Protein AF-A0A2C9CWK5-F1 (afdb_monomer)

Organism: NCBI:txid1690039

Sequence (78 aa):
MSARLLVVQGRVQTDGRVIHIVADHLEDRSDRLASLSQDEMPGITTRGDHPTNPEPGQVGVRAHPRNVRVIPKSRDFH

Foldseek 3Di:
DQDWDKDFDADWDDDDPDIDGPGPDIDTPSVVVVVVDPDDDPPDDDDDPDRPDDDPPPPPDPDDPVPDDPDDDDDDDD

Radius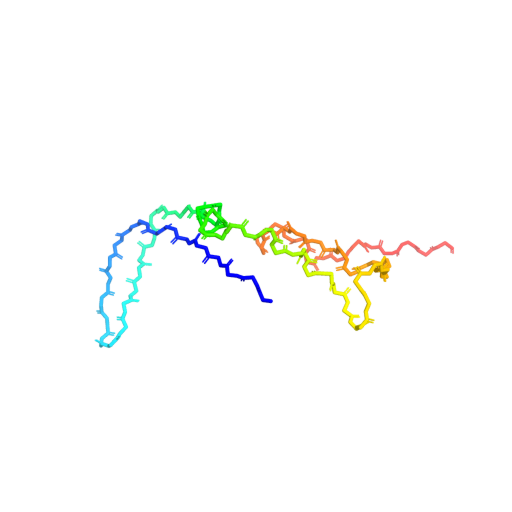 of gyration: 19.16 Å; Cα contacts (8 Å, |Δi|>4): 60; chains: 1; bounding box: 42×52×43 Å

Mean predicted aligned error: 15.89 Å

pLDDT: mean 73.45, std 19.21, range [41.75, 98.12]

Solvent-accessible surface area (backbone atoms only — not comparable to full-atom values): 5668 Å² total; per-residue (Å²): 139,84,88,81,38,75,50,77,42,64,48,82,44,80,56,98,93,48,75,46,70,54,68,79,43,79,45,84,40,39,68,62,58,54,68,74,49,92,65,83,73,76,78,85,60,78,79,79,98,62,84,84,77,73,67,97,70,79,83,69,69,100,48,59,84,91,69,56,81,86,69,76,80,84,81,85,87,129

Structure (mmCIF, N/CA/C/O backbone):
data_AF-A0A2C9CWK5-F1
#
_entry.id   AF-A0A2C9CWK5-F1
#
loop_
_atom_site.group_PDB
_atom_site.id
_atom_site.type_symbol
_atom_site.label_atom_id
_atom_site.label_alt_id
_atom_site.label_comp_id
_atom_site.label_asym_id
_atom_site.label_entity_id
_atom_site.label_seq_id
_atom_site.pdbx_PDB_ins_code
_atom_site.Cartn_x
_atom_site.Cartn_y
_atom_site.Cartn_z
_atom_site.occupancy
_atom_site.B_iso_or_equiv
_atom_site.auth_seq_id
_atom_site.auth_comp_id
_atom_site.auth_asym_id
_atom_site.auth_atom_id
_atom_site.pdbx_PDB_model_num
ATOM 1 N N . MET A 1 1 ? 17.337 -5.639 -3.256 1.00 50.09 1 MET A N 1
ATOM 2 C CA . MET A 1 1 ? 16.014 -5.502 -2.610 1.00 50.09 1 MET A CA 1
ATOM 3 C C . MET A 1 1 ? 15.159 -4.605 -3.488 1.00 50.09 1 MET A C 1
ATOM 5 O O . MET A 1 1 ? 15.674 -3.585 -3.915 1.00 50.09 1 MET A O 1
ATOM 9 N N . SER A 1 2 ? 13.914 -4.974 -3.795 1.00 70.94 2 SER A N 1
ATOM 10 C CA . SER A 1 2 ? 12.976 -4.109 -4.531 1.00 70.94 2 SER A CA 1
ATOM 11 C C . SER A 1 2 ? 11.866 -3.649 -3.590 1.00 70.94 2 SER A C 1
ATOM 13 O O . SER A 1 2 ? 11.199 -4.497 -2.994 1.00 70.94 2 SER A O 1
ATOM 15 N N . ALA A 1 3 ? 11.660 -2.342 -3.466 1.00 82.38 3 ALA A N 1
ATOM 16 C CA . ALA A 1 3 ? 10.494 -1.792 -2.783 1.00 82.38 3 ALA A CA 1
ATOM 17 C C . ALA A 1 3 ? 9.250 -1.868 -3.694 1.00 82.38 3 ALA A C 1
ATOM 19 O O . ALA A 1 3 ? 9.371 -1.953 -4.917 1.00 82.38 3 ALA A O 1
ATOM 20 N N . ARG A 1 4 ? 8.055 -1.874 -3.097 1.00 87.62 4 ARG A N 1
ATOM 21 C CA . ARG A 1 4 ? 6.756 -1.859 -3.791 1.00 87.62 4 ARG A CA 1
ATOM 22 C C . ARG A 1 4 ? 5.886 -0.767 -3.186 1.00 87.62 4 ARG A C 1
ATOM 24 O O . ARG A 1 4 ? 5.974 -0.528 -1.983 1.00 87.62 4 ARG A O 1
ATOM 31 N N . LEU A 1 5 ? 5.039 -0.148 -4.004 1.00 92.06 5 LEU A N 1
ATOM 32 C CA . LEU A 1 5 ? 4.050 0.826 -3.550 1.00 92.06 5 LEU A CA 1
ATOM 33 C C . LEU A 1 5 ? 2.650 0.319 -3.887 1.00 92.06 5 LEU A C 1
ATOM 35 O O . LEU A 1 5 ? 2.358 0.020 -5.041 1.00 92.06 5 LEU A O 1
ATOM 39 N N . LEU A 1 6 ? 1.795 0.235 -2.871 1.00 95.50 6 LEU A N 1
ATOM 40 C CA . LEU A 1 6 ? 0.418 -0.221 -3.004 1.00 95.50 6 LEU A CA 1
ATOM 41 C C . LEU A 1 6 ? -0.526 0.860 -2.488 1.00 95.50 6 LEU A C 1
ATOM 43 O O . LEU A 1 6 ? -0.366 1.342 -1.366 1.00 95.50 6 LEU A O 1
ATOM 47 N N . VAL A 1 7 ? -1.523 1.206 -3.294 1.00 97.19 7 VAL A N 1
ATOM 48 C CA . VAL A 1 7 ? -2.662 2.009 -2.852 1.00 97.19 7 VAL A CA 1
ATOM 49 C C . VAL A 1 7 ? -3.755 1.055 -2.395 1.00 97.19 7 VAL A C 1
ATOM 51 O O . VAL A 1 7 ? -4.130 0.129 -3.116 1.00 97.19 7 VAL A O 1
ATOM 54 N N . VAL A 1 8 ? -4.260 1.285 -1.185 1.00 97.31 8 VAL A N 1
ATOM 55 C CA . VAL A 1 8 ? -5.334 0.492 -0.585 1.00 97.31 8 VAL A CA 1
ATOM 56 C C . VAL A 1 8 ? -6.507 1.414 -0.296 1.00 97.31 8 VAL A C 1
ATOM 58 O O . VAL A 1 8 ? -6.365 2.388 0.442 1.00 97.31 8 VAL A O 1
ATOM 61 N N . GLN A 1 9 ? -7.666 1.093 -0.864 1.00 98.12 9 GLN A N 1
ATOM 62 C CA . GLN A 1 9 ? -8.931 1.749 -0.552 1.00 98.12 9 GLN A CA 1
ATOM 63 C C . GLN A 1 9 ? -9.840 0.751 0.153 1.00 98.12 9 GLN A C 1
ATOM 65 O O . GLN A 1 9 ? -9.963 -0.402 -0.265 1.00 98.12 9 GLN A O 1
ATOM 70 N N . GLY A 1 10 ? -10.470 1.191 1.233 1.00 97.44 10 GLY A N 1
ATOM 71 C CA . GLY A 1 10 ? -11.350 0.341 2.010 1.00 97.44 10 GLY A CA 1
ATOM 72 C C . GLY A 1 10 ? -11.655 0.932 3.372 1.00 97.44 10 GLY A C 1
ATOM 73 O O . GLY A 1 10 ? -11.548 2.142 3.587 1.00 97.44 10 GLY A O 1
ATOM 74 N N . ARG A 1 11 ? -12.026 0.064 4.307 1.00 97.88 11 ARG A N 1
ATOM 75 C CA . ARG A 1 11 ? -12.431 0.463 5.657 1.00 97.88 11 ARG A CA 1
ATOM 76 C C . ARG A 1 11 ? -11.305 0.207 6.643 1.00 97.88 11 ARG A C 1
ATOM 78 O O . ARG A 1 11 ? -10.781 -0.903 6.713 1.00 97.88 11 ARG A O 1
ATOM 85 N N . VAL A 1 12 ? -10.968 1.229 7.425 1.00 97.25 12 VAL A N 1
ATOM 86 C CA . VAL A 1 12 ? -9.998 1.115 8.516 1.00 97.25 12 VAL A CA 1
ATOM 87 C C . VAL A 1 12 ? -10.692 0.531 9.740 1.00 97.25 12 VAL A C 1
ATOM 89 O O . VAL A 1 12 ? -11.760 0.989 10.145 1.00 97.25 12 VAL A O 1
ATOM 92 N N . GLN A 1 13 ? -10.064 -0.471 10.333 1.00 97.62 13 GLN A N 1
ATOM 93 C CA . GLN A 1 13 ? -10.402 -1.021 11.633 1.00 97.62 13 GLN A CA 1
ATOM 94 C C . GLN A 1 13 ? -9.188 -0.871 12.541 1.00 97.62 13 GLN A C 1
ATOM 96 O O . GLN A 1 13 ? -8.056 -1.095 12.117 1.00 97.62 13 GLN A O 1
ATOM 101 N N . THR A 1 14 ? -9.418 -0.508 13.795 1.00 96.12 14 THR A N 1
ATOM 102 C CA . THR A 1 14 ? -8.344 -0.314 14.770 1.00 96.12 14 THR A CA 1
ATOM 103 C C . THR A 1 14 ? -8.477 -1.357 15.860 1.00 96.12 14 THR A C 1
ATOM 105 O O . THR A 1 14 ? -9.559 -1.522 16.418 1.00 96.12 14 THR A O 1
ATOM 108 N N . ASP A 1 15 ? -7.374 -2.030 16.173 1.00 93.81 15 ASP A N 1
ATOM 109 C CA . ASP A 1 15 ? -7.285 -2.935 17.313 1.00 93.81 15 ASP A CA 1
ATOM 110 C C . ASP A 1 15 ? -5.962 -2.704 18.050 1.00 93.81 15 ASP A C 1
ATOM 112 O O . ASP A 1 15 ? -4.869 -2.885 17.505 1.00 93.81 15 ASP A O 1
ATOM 116 N N . GLY A 1 16 ? -6.057 -2.228 19.290 1.00 94.12 16 GLY A N 1
ATOM 117 C CA . GLY A 1 16 ? -4.902 -1.852 20.096 1.00 94.12 16 GLY A CA 1
ATOM 118 C C . GLY A 1 16 ? -3.969 -0.868 19.379 1.00 94.12 16 GLY A C 1
ATOM 119 O O . GLY A 1 16 ? -4.272 0.316 19.249 1.00 94.12 16 GLY A O 1
ATOM 120 N N . ARG A 1 17 ? -2.794 -1.357 18.961 1.00 96.19 17 ARG A N 1
ATOM 121 C CA . ARG A 1 17 ? -1.722 -0.556 18.332 1.00 96.19 17 ARG A CA 1
ATOM 122 C C . ARG A 1 17 ? -1.571 -0.796 16.833 1.00 96.19 17 ARG A C 1
ATOM 124 O O . ARG A 1 17 ? -0.646 -0.255 16.232 1.00 96.19 17 ARG A O 1
ATOM 131 N N . VAL A 1 18 ? -2.433 -1.617 16.243 1.00 95.88 18 VAL A N 1
ATOM 132 C CA . VAL A 1 18 ? -2.384 -1.932 14.818 1.00 95.88 18 VAL A CA 1
ATOM 133 C C . VAL A 1 18 ? -3.674 -1.501 14.139 1.00 95.88 18 VAL A C 1
ATOM 135 O O . VAL A 1 18 ? -4.759 -1.531 14.723 1.00 95.88 18 VAL A O 1
ATOM 138 N N . ILE A 1 19 ? -3.542 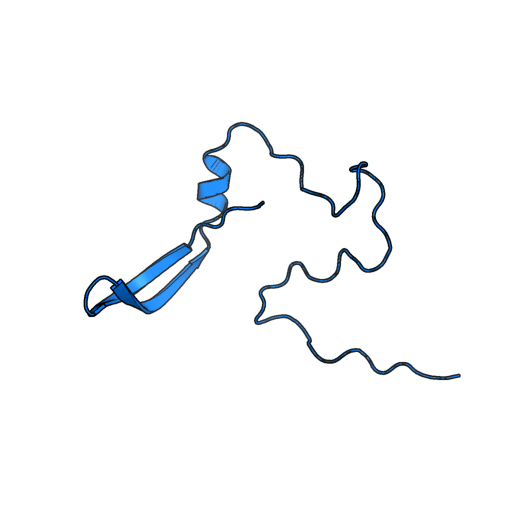-1.087 12.883 1.00 96.69 19 ILE A N 1
ATOM 139 C CA . ILE A 1 19 ? -4.683 -0.868 12.003 1.00 96.69 19 ILE A CA 1
ATOM 140 C C . ILE A 1 19 ? -4.796 -2.044 11.038 1.00 96.69 19 ILE A C 1
ATOM 142 O O . ILE A 1 19 ? -3.805 -2.503 10.472 1.00 96.69 19 ILE A O 1
ATOM 146 N N . HIS A 1 20 ? -6.020 -2.507 10.839 1.00 96.75 20 HIS A N 1
ATOM 147 C CA . HIS A 1 20 ? -6.393 -3.423 9.776 1.00 96.75 20 HIS A CA 1
ATOM 148 C C . HIS A 1 20 ? -7.138 -2.619 8.714 1.00 96.75 20 HIS A C 1
ATOM 150 O O . HIS A 1 20 ? -7.964 -1.766 9.037 1.00 96.75 20 HIS A O 1
ATOM 156 N N . ILE A 1 21 ? -6.865 -2.881 7.440 1.00 96.44 21 ILE A N 1
ATOM 157 C CA . ILE A 1 21 ? -7.644 -2.303 6.345 1.00 96.44 21 ILE A CA 1
ATOM 158 C C . ILE A 1 21 ? -8.386 -3.444 5.665 1.00 96.44 21 ILE A C 1
ATOM 160 O O . ILE A 1 21 ? -7.766 -4.342 5.095 1.00 96.44 21 ILE A O 1
ATOM 164 N N . VAL A 1 22 ? -9.716 -3.408 5.721 1.00 97.12 22 VAL A N 1
ATOM 165 C CA . VAL A 1 22 ? -10.562 -4.281 4.904 1.00 97.12 22 VAL A CA 1
ATOM 166 C C . VAL A 1 22 ? -10.619 -3.652 3.518 1.00 97.12 22 VAL A C 1
ATOM 168 O O . VAL A 1 22 ? -11.276 -2.629 3.335 1.00 97.12 22 VAL A O 1
ATOM 171 N N . ALA A 1 23 ? -9.851 -4.208 2.582 1.00 97.44 23 ALA A N 1
ATOM 172 C CA . ALA A 1 23 ? -9.666 -3.632 1.256 1.00 97.44 23 ALA A CA 1
ATOM 173 C C . ALA A 1 23 ? -10.859 -3.921 0.334 1.00 97.44 23 ALA A C 1
ATOM 175 O O . ALA A 1 23 ? -11.203 -5.080 0.107 1.00 97.44 23 ALA A O 1
ATOM 176 N N . ASP A 1 24 ? -11.413 -2.861 -0.248 1.00 97.75 24 ASP A N 1
ATOM 177 C CA . ASP A 1 24 ? -12.404 -2.922 -1.326 1.00 97.75 24 ASP A CA 1
ATOM 178 C C . ASP A 1 24 ? -11.713 -2.828 -2.701 1.00 97.75 24 ASP A C 1
ATOM 180 O O . ASP A 1 24 ? -12.150 -3.441 -3.675 1.00 97.75 24 ASP A O 1
ATOM 184 N N . HIS A 1 25 ? -10.597 -2.089 -2.778 1.00 96.69 25 HIS A N 1
ATOM 185 C CA . HIS A 1 25 ? -9.794 -1.935 -3.989 1.00 96.69 25 HIS A CA 1
ATOM 186 C C . HIS A 1 25 ? -8.290 -1.857 -3.681 1.00 96.69 25 HIS A C 1
ATOM 188 O O . HIS A 1 25 ? -7.868 -1.269 -2.681 1.00 96.69 25 HIS A O 1
ATOM 194 N N . LEU A 1 26 ? -7.487 -2.459 -4.564 1.00 97.12 26 LEU A N 1
ATOM 195 C CA . LEU A 1 26 ? -6.028 -2.519 -4.490 1.00 97.12 26 LEU A CA 1
ATOM 196 C C . LEU A 1 26 ? -5.431 -2.131 -5.841 1.00 97.12 26 LEU A C 1
ATOM 198 O O . LEU A 1 26 ? -5.789 -2.719 -6.862 1.00 97.12 26 LEU A O 1
ATOM 202 N N . GLU A 1 27 ? -4.478 -1.206 -5.827 1.00 97.12 27 GLU A N 1
ATOM 203 C CA . GLU A 1 27 ? -3.789 -0.741 -7.030 1.00 97.12 27 GLU A CA 1
ATOM 204 C C . GLU A 1 27 ? -2.271 -0.733 -6.809 1.00 97.12 27 GLU A C 1
ATOM 206 O O . GLU A 1 27 ? -1.774 -0.136 -5.849 1.00 97.12 27 GLU A O 1
ATOM 211 N N . ASP A 1 28 ? -1.527 -1.397 -7.700 1.00 94.56 28 ASP A N 1
ATOM 212 C CA . ASP A 1 28 ? -0.062 -1.324 -7.720 1.00 94.56 28 ASP A CA 1
ATOM 213 C C . ASP A 1 28 ? 0.360 0.024 -8.318 1.00 94.56 28 ASP A C 1
ATOM 215 O O . ASP A 1 28 ? 0.019 0.339 -9.457 1.00 94.56 28 ASP A O 1
ATOM 219 N N . ARG A 1 29 ? 1.099 0.817 -7.536 1.00 94.31 29 ARG A N 1
ATOM 220 C CA . ARG A 1 29 ? 1.682 2.101 -7.949 1.00 94.31 29 ARG A CA 1
ATOM 221 C C . ARG A 1 29 ? 3.204 2.092 -7.860 1.00 94.31 29 ARG A C 1
ATOM 223 O O . ARG A 1 29 ? 3.841 3.124 -7.643 1.00 94.31 29 ARG A O 1
ATOM 230 N N . SER A 1 30 ? 3.815 0.916 -7.998 1.00 89.00 30 SER A N 1
ATOM 231 C CA . SER A 1 30 ? 5.275 0.775 -7.989 1.00 89.00 30 SER A CA 1
ATOM 232 C C . SER A 1 30 ? 5.950 1.559 -9.127 1.00 89.00 30 SER A C 1
ATOM 234 O O . SER A 1 30 ? 7.116 1.916 -8.993 1.00 89.00 30 SER A O 1
ATOM 236 N N . ASP A 1 31 ? 5.225 1.898 -10.197 1.00 88.69 31 ASP A N 1
ATOM 237 C CA . ASP A 1 31 ? 5.649 2.832 -11.250 1.00 88.69 31 ASP A CA 1
ATOM 238 C C . ASP A 1 31 ? 5.934 4.241 -10.700 1.00 88.69 31 ASP A C 1
ATOM 240 O O . ASP A 1 31 ? 6.967 4.840 -10.998 1.00 88.69 31 ASP A O 1
ATOM 244 N N . ARG A 1 32 ? 5.062 4.755 -9.824 1.00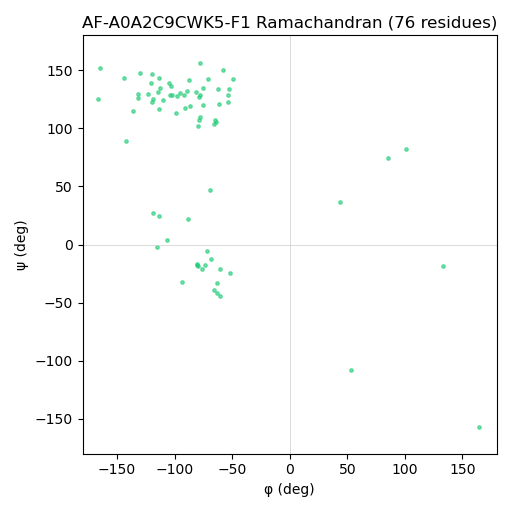 89.62 32 ARG A N 1
ATOM 245 C CA . ARG 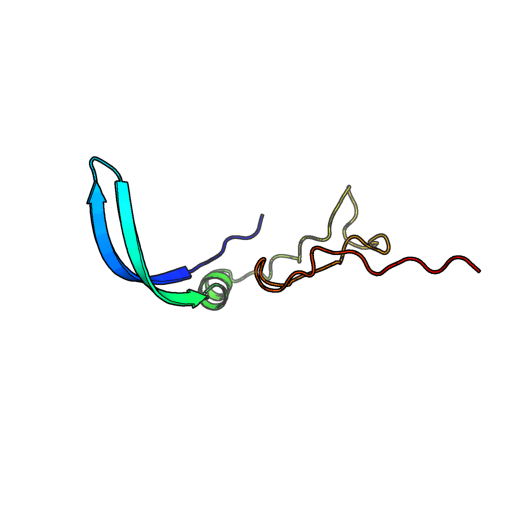A 1 32 ? 5.252 6.057 -9.171 1.00 89.62 32 ARG A CA 1
ATOM 246 C C . ARG A 1 32 ? 6.449 6.035 -8.239 1.00 89.62 32 ARG A C 1
ATOM 248 O O . ARG A 1 32 ? 7.203 7.002 -8.209 1.00 89.62 32 ARG A O 1
ATOM 255 N N . LEU A 1 33 ? 6.649 4.933 -7.520 1.00 87.75 33 LEU A N 1
ATOM 256 C CA . LEU A 1 33 ? 7.830 4.754 -6.680 1.00 87.75 33 LEU A CA 1
ATOM 257 C C . LEU A 1 33 ? 9.116 4.731 -7.517 1.00 87.75 33 LEU A C 1
ATOM 259 O O . LEU A 1 33 ? 10.090 5.371 -7.136 1.00 87.75 33 LEU A O 1
ATOM 263 N N . ALA A 1 34 ? 9.100 4.059 -8.671 1.00 83.88 34 ALA A N 1
ATOM 264 C CA . ALA A 1 34 ? 10.229 4.043 -9.599 1.00 83.88 34 ALA A CA 1
ATOM 265 C C . ALA A 1 34 ? 10.539 5.439 -10.167 1.00 83.88 34 ALA A C 1
ATOM 267 O O . ALA A 1 34 ? 11.700 5.776 -10.363 1.00 83.88 34 ALA A O 1
ATOM 268 N N . SER A 1 35 ? 9.520 6.284 -10.363 1.00 83.81 35 SER A N 1
ATOM 269 C CA . SER A 1 35 ? 9.715 7.663 -10.838 1.00 83.81 35 SER A CA 1
ATOM 270 C C . SER A 1 35 ? 10.402 8.599 -9.833 1.00 83.81 35 SER A C 1
ATOM 272 O O . SER A 1 35 ? 10.809 9.695 -10.210 1.00 83.81 35 SER A O 1
ATOM 274 N N . LEU A 1 36 ? 10.535 8.198 -8.562 1.00 83.94 36 LEU A N 1
ATOM 275 C CA . LEU A 1 36 ? 11.219 9.001 -7.541 1.00 83.94 36 LEU A CA 1
ATOM 276 C C . LEU A 1 36 ? 12.750 8.889 -7.622 1.00 83.94 36 LEU A C 1
ATOM 278 O O . LEU A 1 36 ? 13.441 9.746 -7.076 1.00 83.94 36 LEU A O 1
ATOM 282 N N . SER A 1 37 ? 13.286 7.859 -8.285 1.00 72.06 37 SER A N 1
ATOM 283 C CA . SER A 1 37 ? 14.724 7.715 -8.528 1.00 72.06 37 SER A CA 1
ATOM 284 C C . SER A 1 37 ? 15.099 8.258 -9.905 1.00 72.06 37 SER A C 1
ATOM 286 O O . SER A 1 37 ? 14.488 7.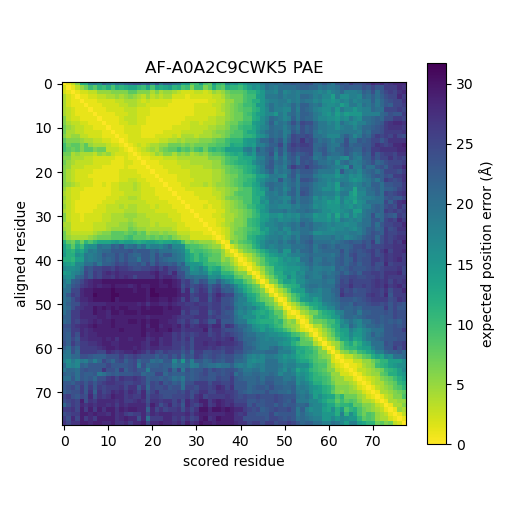884 -10.901 1.00 72.06 37 SER A O 1
ATOM 288 N N . GLN A 1 38 ? 16.124 9.110 -9.966 1.00 64.81 38 GLN A N 1
ATOM 289 C CA . GLN A 1 38 ? 16.699 9.603 -11.227 1.00 64.81 38 GLN A CA 1
ATOM 290 C C . GLN A 1 38 ? 17.664 8.601 -11.876 1.00 64.81 38 GLN A C 1
ATOM 292 O O . GLN A 1 38 ? 17.916 8.697 -13.074 1.00 64.81 38 GLN A O 1
ATOM 297 N N . ASP A 1 39 ? 18.147 7.623 -11.107 1.00 66.50 39 ASP A N 1
ATOM 298 C CA . ASP A 1 39 ? 19.012 6.554 -11.594 1.00 66.50 39 ASP A CA 1
ATOM 299 C C . ASP A 1 39 ? 18.199 5.285 -11.873 1.00 66.50 39 ASP A C 1
ATOM 301 O O . ASP A 1 39 ? 17.484 4.781 -10.999 1.00 66.50 39 ASP A O 1
ATOM 305 N N . GLU A 1 40 ? 18.341 4.726 -13.079 1.00 62.00 40 GLU A N 1
ATOM 306 C CA . GLU A 1 40 ? 17.922 3.351 -13.344 1.00 62.00 40 GLU A CA 1
ATOM 307 C C . GLU A 1 40 ? 18.773 2.417 -12.486 1.00 62.00 40 GLU A C 1
ATOM 309 O O . GLU A 1 40 ? 19.949 2.170 -12.755 1.00 62.00 40 GLU A O 1
ATOM 314 N N . MET A 1 41 ? 18.170 1.884 -11.426 1.00 59.69 41 MET A N 1
ATOM 315 C CA . MET A 1 41 ? 18.797 0.828 -10.648 1.00 59.69 41 MET A CA 1
ATOM 316 C C . MET A 1 41 ? 19.011 -0.380 -11.573 1.00 59.69 41 MET A C 1
ATOM 318 O O . MET A 1 41 ? 18.024 -0.914 -12.095 1.00 59.69 41 MET A O 1
ATOM 322 N N . PRO A 1 42 ? 20.257 -0.854 -11.761 1.00 58.25 42 PRO A N 1
ATOM 323 C CA . PRO A 1 42 ? 20.510 -2.049 -12.545 1.00 58.25 42 PRO A CA 1
ATOM 324 C C . PRO A 1 42 ? 19.653 -3.186 -11.995 1.00 58.25 42 PRO A C 1
ATOM 326 O O . PRO A 1 42 ? 19.630 -3.434 -10.783 1.00 58.25 42 PRO A O 1
ATOM 329 N N . GLY A 1 43 ? 18.906 -3.854 -12.874 1.00 58.97 43 GLY A N 1
ATOM 330 C CA . GLY A 1 43 ? 18.085 -4.988 -12.475 1.00 58.97 43 GLY A CA 1
ATOM 331 C C . GLY A 1 43 ? 18.950 -6.003 -11.732 1.00 58.97 43 GLY A C 1
ATOM 332 O O . GLY A 1 43 ? 19.951 -6.471 -12.267 1.00 58.97 43 GLY A O 1
ATOM 333 N N . ILE A 1 44 ? 18.579 -6.331 -10.492 1.00 53.72 44 ILE A N 1
ATOM 334 C CA . ILE A 1 44 ? 19.307 -7.324 -9.700 1.00 53.72 44 ILE A CA 1
ATOM 335 C C . ILE A 1 44 ? 19.134 -8.679 -10.388 1.00 53.72 44 ILE A C 1
ATOM 337 O O . ILE A 1 44 ? 18.076 -9.307 -10.297 1.00 53.72 44 ILE A O 1
ATOM 341 N N . THR A 1 45 ? 20.173 -9.125 -11.085 1.00 52.84 45 THR A N 1
ATOM 342 C CA . THR A 1 45 ? 20.303 -10.503 -11.542 1.00 52.84 45 THR A CA 1
ATOM 343 C C . THR A 1 45 ? 20.676 -11.371 -10.332 1.00 52.84 45 THR A C 1
ATOM 345 O O . THR A 1 45 ? 21.452 -10.986 -9.459 1.00 52.84 45 THR A O 1
ATOM 348 N N . THR A 1 46 ? 20.022 -12.521 -10.190 1.00 41.75 46 THR A N 1
ATOM 349 C CA . THR A 1 46 ? 20.318 -13.511 -9.135 1.00 41.75 46 THR A CA 1
ATOM 350 C C . THR A 1 46 ? 21.393 -14.456 -9.689 1.00 41.75 46 THR A C 1
ATOM 352 O O . THR A 1 46 ? 21.188 -14.931 -10.798 1.00 41.75 46 THR A O 1
ATOM 355 N N . ARG A 1 47 ? 22.510 -14.810 -9.028 1.00 49.03 47 ARG A N 1
ATOM 356 C CA . ARG A 1 47 ? 23.139 -14.399 -7.749 1.00 49.03 47 ARG A CA 1
ATOM 357 C C . ARG A 1 47 ? 24.595 -14.911 -7.743 1.00 49.03 47 ARG A C 1
ATOM 359 O O . ARG A 1 47 ? 24.827 -16.005 -8.241 1.00 49.03 47 ARG A O 1
ATOM 366 N N . GLY A 1 48 ? 25.493 -14.221 -7.039 1.00 44.59 48 GLY A N 1
ATOM 367 C CA . GLY A 1 48 ? 26.865 -14.677 -6.776 1.00 44.59 48 GLY A CA 1
ATOM 368 C C . GLY A 1 48 ? 27.861 -13.994 -7.702 1.00 44.59 48 GLY A C 1
ATOM 369 O O . GLY A 1 48 ? 28.188 -14.520 -8.753 1.00 44.59 48 GLY A O 1
ATOM 370 N N . ASP A 1 49 ? 28.254 -12.781 -7.325 1.00 50.16 49 ASP A N 1
ATOM 371 C CA . ASP A 1 49 ? 29.409 -12.035 -7.829 1.00 50.16 49 ASP A CA 1
ATOM 372 C C . ASP A 1 49 ? 29.653 -12.028 -9.346 1.00 50.16 49 ASP A C 1
ATOM 374 O O . ASP A 1 49 ? 30.796 -12.017 -9.771 1.00 50.16 49 ASP A O 1
ATOM 378 N N . HIS A 1 50 ? 28.625 -11.989 -10.197 1.00 47.91 50 HIS A N 1
ATOM 379 C CA . HIS A 1 50 ? 28.768 -11.426 -11.544 1.00 47.91 50 HIS A CA 1
ATOM 380 C C . HIS A 1 50 ? 27.391 -11.187 -12.189 1.00 47.91 50 HIS A C 1
ATOM 382 O O . HIS A 1 50 ? 26.587 -12.114 -12.289 1.00 47.91 50 HIS A O 1
ATOM 388 N N . PRO A 1 51 ? 27.081 -9.965 -12.653 1.00 51.59 51 PRO A N 1
ATOM 389 C CA . PRO A 1 51 ? 25.736 -9.593 -13.093 1.00 51.59 51 PRO A CA 1
ATOM 390 C C . PRO A 1 51 ? 25.264 -10.210 -14.426 1.00 51.59 51 PRO A C 1
ATOM 392 O O . PRO A 1 51 ? 24.104 -10.013 -14.785 1.00 51.59 51 PRO A O 1
ATOM 395 N N . THR A 1 52 ? 26.101 -10.947 -15.163 1.00 50.69 52 THR A N 1
ATOM 396 C CA . THR A 1 52 ? 25.909 -11.120 -16.620 1.00 50.69 52 THR A CA 1
ATOM 397 C C . THR A 1 52 ? 25.597 -12.542 -17.107 1.00 50.69 52 THR A C 1
ATOM 399 O O . THR A 1 52 ? 25.390 -12.704 -18.304 1.00 50.69 52 THR A O 1
ATOM 402 N N . ASN A 1 53 ? 25.540 -13.573 -16.251 1.00 51.66 53 ASN A N 1
ATOM 403 C CA . ASN A 1 53 ? 25.371 -14.957 -16.734 1.00 51.66 53 ASN A CA 1
ATOM 404 C C . ASN A 1 53 ? 24.457 -15.825 -15.837 1.00 51.66 53 ASN A C 1
ATOM 406 O O . ASN A 1 53 ? 24.951 -16.448 -14.900 1.00 51.66 53 ASN A O 1
ATOM 410 N N . PRO A 1 54 ? 23.130 -15.856 -16.072 1.00 44.50 54 PRO A N 1
ATOM 411 C CA . PRO A 1 54 ? 22.195 -16.636 -15.257 1.00 44.50 54 PRO A CA 1
ATOM 412 C C . PRO A 1 54 ? 22.023 -18.091 -15.735 1.00 44.50 54 PRO A C 1
ATOM 414 O O . PRO A 1 54 ? 21.904 -18.354 -16.931 1.00 44.50 54 PRO A O 1
ATOM 417 N N . GLU A 1 55 ? 21.915 -19.023 -14.782 1.00 47.56 55 GLU A N 1
ATOM 418 C CA . GLU A 1 55 ? 21.643 -20.450 -15.022 1.00 47.56 55 GLU A CA 1
ATOM 419 C C . GLU A 1 55 ? 20.188 -20.704 -15.496 1.00 47.56 55 GLU A C 1
ATOM 421 O O . GLU A 1 55 ? 19.244 -20.069 -14.990 1.00 47.56 55 GLU A O 1
ATOM 426 N N . PRO A 1 56 ? 19.946 -21.657 -16.423 1.00 47.94 56 PRO A N 1
ATOM 427 C CA . PRO A 1 56 ? 18.606 -21.965 -16.924 1.00 47.94 56 PRO A CA 1
ATOM 428 C C . PRO A 1 56 ? 17.697 -22.528 -15.819 1.00 47.94 56 PRO A C 1
ATOM 430 O O . PRO A 1 56 ? 17.831 -23.672 -15.396 1.00 47.94 56 PRO A O 1
ATOM 433 N N . GLY A 1 57 ? 16.736 -21.721 -15.356 1.00 53.38 57 GLY A N 1
ATOM 434 C CA . GLY A 1 57 ? 15.721 -22.125 -14.370 1.00 53.38 57 GLY A CA 1
ATOM 435 C C . GLY A 1 57 ? 15.510 -21.142 -13.215 1.00 53.38 57 GLY A C 1
ATOM 436 O O . GLY A 1 57 ? 14.449 -21.157 -12.597 1.00 53.38 57 GLY A O 1
ATOM 437 N N . GLN A 1 58 ? 16.454 -20.227 -12.960 1.00 50.00 58 GLN A N 1
ATOM 438 C CA . GLN A 1 58 ? 16.305 -19.199 -11.912 1.00 50.00 58 GLN A CA 1
ATOM 439 C C . GLN A 1 58 ? 15.457 -17.991 -12.338 1.00 50.00 58 GLN A C 1
ATOM 441 O O . GLN A 1 58 ? 14.965 -17.250 -11.491 1.00 50.00 58 GLN A O 1
ATOM 446 N N . VAL A 1 59 ? 15.228 -17.807 -13.641 1.00 47.94 59 VAL A N 1
ATOM 447 C CA . VAL A 1 59 ? 14.371 -16.743 -14.209 1.00 47.94 59 VAL A CA 1
ATOM 448 C C . VAL A 1 59 ? 12.897 -17.167 -14.319 1.00 47.94 59 VAL A C 1
ATOM 450 O O . VAL A 1 59 ? 12.115 -16.616 -15.094 1.00 47.94 59 VAL A O 1
ATOM 453 N N . GLY A 1 60 ? 12.501 -18.165 -13.528 1.00 54.56 60 GLY A N 1
ATOM 454 C CA . GLY A 1 60 ? 11.133 -18.641 -13.436 1.00 54.56 60 GLY A CA 1
ATOM 455 C C . GLY A 1 60 ? 10.265 -17.725 -12.579 1.00 54.56 60 GLY A C 1
ATOM 456 O O . GLY A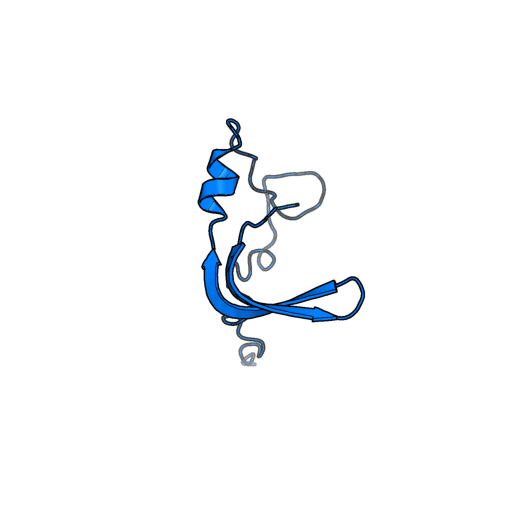 1 60 ? 10.333 -17.756 -11.357 1.00 54.56 60 GLY A O 1
ATOM 457 N N . VAL A 1 61 ? 9.353 -17.026 -13.255 1.00 51.25 61 VAL A N 1
ATOM 458 C CA . VAL A 1 61 ? 8.093 -16.483 -12.722 1.00 51.25 61 VAL A CA 1
ATOM 459 C C . VAL A 1 61 ? 8.188 -15.105 -12.047 1.00 51.25 61 VAL A C 1
ATOM 461 O O . VAL A 1 61 ? 7.970 -14.927 -10.853 1.00 51.25 61 VAL A O 1
ATOM 464 N N . ARG A 1 62 ? 8.336 -14.068 -12.884 1.00 57.31 62 ARG A N 1
ATOM 465 C CA . ARG A 1 62 ? 7.825 -12.708 -12.613 1.00 57.31 62 ARG A CA 1
ATOM 466 C C . ARG A 1 62 ? 6.282 -12.670 -12.659 1.00 57.31 62 ARG A C 1
ATOM 468 O O . ARG A 1 62 ? 5.708 -11.823 -13.334 1.00 57.31 62 ARG A O 1
ATOM 475 N N . ALA A 1 63 ? 5.592 -13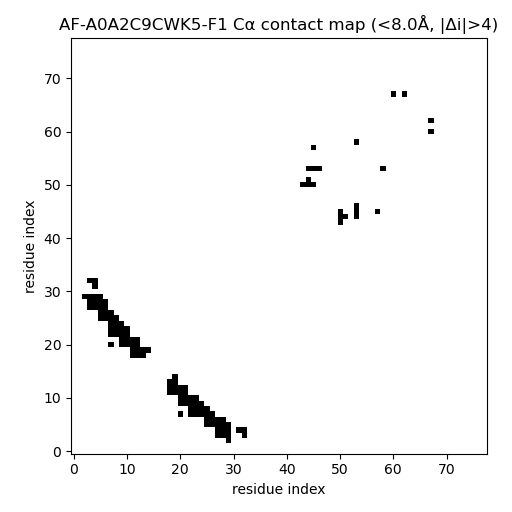.607 -12.013 1.00 58.69 63 ALA A N 1
ATOM 476 C CA . ALA A 1 63 ? 4.132 -13.596 -11.927 1.00 58.69 63 ALA A CA 1
ATOM 477 C C . ALA A 1 63 ? 3.710 -13.363 -10.480 1.00 58.69 63 ALA A C 1
ATOM 479 O O . ALA A 1 63 ? 4.354 -13.835 -9.544 1.00 58.69 63 ALA A O 1
ATOM 480 N N . HIS A 1 64 ? 2.627 -12.608 -10.307 1.00 58.72 64 HIS A N 1
ATOM 481 C CA . HIS A 1 64 ? 2.002 -12.403 -9.006 1.00 58.72 64 HIS A CA 1
ATOM 482 C C . HIS A 1 64 ? 1.797 -13.767 -8.317 1.00 58.72 64 HIS A C 1
ATOM 484 O O . HIS A 1 64 ? 1.417 -14.703 -9.015 1.00 58.72 64 HIS A O 1
ATOM 490 N N . PRO A 1 65 ? 1.972 -13.915 -6.990 1.00 62.34 65 PRO A N 1
ATOM 491 C CA . PRO A 1 65 ? 1.831 -15.204 -6.294 1.00 62.34 65 PRO A CA 1
ATOM 492 C C . PRO A 1 65 ? 0.510 -15.946 -6.567 1.00 62.34 65 PRO A C 1
ATOM 494 O O . PRO A 1 65 ? 0.447 -17.167 -6.493 1.00 62.34 65 PRO A O 1
ATOM 497 N N . ARG A 1 66 ? -0.541 -15.207 -6.944 1.00 63.91 66 ARG A N 1
ATOM 498 C CA . ARG A 1 66 ? -1.847 -15.747 -7.377 1.00 63.91 66 ARG A CA 1
ATOM 499 C C . ARG A 1 66 ? -1.857 -16.377 -8.778 1.00 63.91 66 ARG A C 1
ATOM 501 O O . ARG A 1 66 ? -2.770 -17.121 -9.098 1.00 63.91 66 ARG A O 1
ATOM 508 N N . ASN A 1 67 ? -0.852 -16.082 -9.590 1.00 66.00 67 ASN A N 1
ATOM 509 C CA . ASN A 1 67 ? -0.713 -16.476 -10.991 1.00 66.00 67 ASN A CA 1
ATOM 510 C C . ASN A 1 67 ? 0.458 -17.454 -11.184 1.00 66.00 67 ASN A C 1
ATOM 512 O O . ASN A 1 67 ? 1.036 -17.529 -12.268 1.00 66.00 67 ASN A O 1
ATOM 516 N N . VAL A 1 68 ? 0.845 -18.180 -10.131 1.00 66.62 68 VAL A N 1
ATOM 517 C CA . VAL A 1 68 ? 1.913 -19.182 -10.191 1.00 66.62 68 VAL A CA 1
ATOM 518 C C . VAL A 1 68 ? 1.300 -20.576 -10.196 1.00 66.62 68 VAL A C 1
ATOM 520 O O . VAL A 1 68 ? 0.489 -20.922 -9.339 1.00 66.62 68 VAL A O 1
ATOM 523 N N . ARG A 1 69 ? 1.709 -21.407 -11.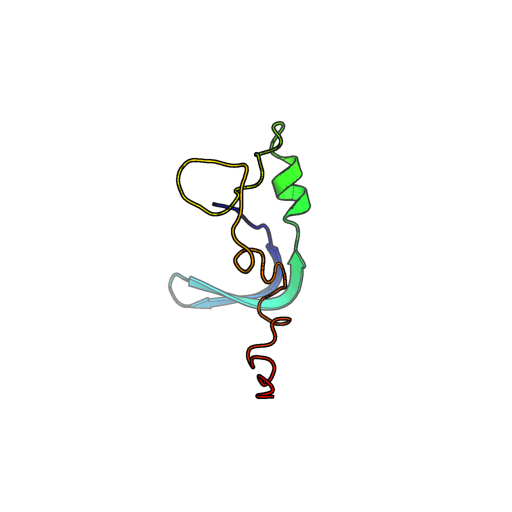158 1.00 63.03 69 ARG A N 1
ATOM 524 C CA . ARG A 1 69 ? 1.347 -22.824 -11.184 1.00 63.03 69 ARG A CA 1
ATOM 525 C C . ARG A 1 69 ? 2.233 -23.582 -10.193 1.00 63.03 69 ARG A C 1
ATOM 527 O O . ARG A 1 69 ? 3.410 -23.787 -10.460 1.00 63.03 69 ARG A O 1
ATOM 534 N N . VAL A 1 70 ? 1.657 -23.999 -9.067 1.00 67.62 70 VAL A N 1
ATOM 535 C CA . VAL A 1 70 ? 2.375 -24.708 -7.985 1.00 67.62 70 VAL A CA 1
ATOM 536 C C . VAL A 1 70 ? 2.655 -26.177 -8.336 1.00 67.62 70 VAL A C 1
ATOM 538 O O . VAL A 1 70 ? 3.565 -26.786 -7.787 1.00 67.62 70 VAL A O 1
ATOM 541 N N . ILE A 1 71 ? 1.900 -26.749 -9.280 1.00 72.62 71 ILE A N 1
ATOM 542 C CA . ILE A 1 71 ? 2.051 -28.145 -9.707 1.00 72.62 71 ILE A CA 1
ATOM 543 C C . ILE A 1 71 ? 3.034 -28.218 -10.890 1.00 72.62 71 ILE A C 1
ATOM 545 O O . ILE A 1 71 ? 2.725 -27.659 -11.953 1.00 72.62 71 ILE A O 1
ATOM 549 N N . PRO A 1 72 ? 4.184 -28.911 -10.751 1.00 69.62 72 PRO A N 1
ATOM 550 C CA . PRO A 1 72 ? 5.126 -29.121 -11.848 1.00 69.62 72 PRO A CA 1
ATOM 551 C C . PRO A 1 72 ? 4.460 -29.822 -13.039 1.00 69.62 72 PRO A C 1
ATOM 553 O O . PRO A 1 72 ? 3.538 -30.621 -12.866 1.00 69.62 72 PRO A O 1
ATOM 556 N N . LYS A 1 73 ? 4.928 -29.554 -14.267 1.00 67.19 73 LYS A N 1
ATOM 557 C CA . LYS A 1 73 ? 4.536 -30.391 -15.413 1.00 67.19 73 LYS A CA 1
ATOM 558 C C . LYS A 1 73 ? 5.037 -31.816 -15.163 1.00 67.19 73 LYS A C 1
ATOM 560 O O . LYS A 1 73 ? 6.181 -31.991 -14.748 1.00 67.19 73 LYS A O 1
ATOM 565 N N . SER A 1 74 ? 4.173 -32.803 -15.400 1.00 71.44 74 SER A N 1
ATOM 566 C CA . SER A 1 74 ? 4.549 -34.216 -15.373 1.00 71.44 74 SER A CA 1
ATOM 567 C C . SER A 1 74 ? 5.748 -34.435 -16.292 1.00 71.44 74 SER A C 1
ATOM 569 O O . SER A 1 74 ? 5.790 -33.898 -17.399 1.00 71.44 74 SER A O 1
ATOM 571 N N . ARG A 1 75 ? 6.747 -35.171 -15.801 1.00 72.50 75 ARG 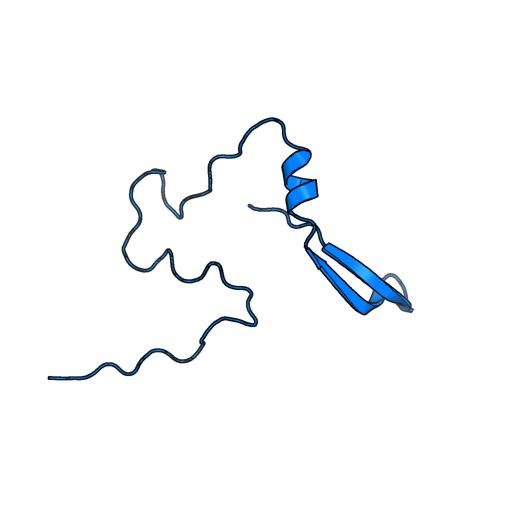A N 1
ATOM 572 C CA . ARG A 1 75 ? 7.908 -35.566 -16.596 1.00 72.50 75 ARG A CA 1
ATOM 573 C C . ARG A 1 75 ? 7.564 -36.862 -17.317 1.00 72.50 75 ARG A C 1
ATOM 575 O O . ARG A 1 75 ? 7.297 -37.859 -16.651 1.00 72.50 75 ARG A O 1
ATOM 582 N N . ASP A 1 76 ? 7.595 -36.835 -18.641 1.00 66.25 76 ASP A N 1
ATOM 583 C CA . ASP A 1 76 ? 7.443 -38.038 -19.450 1.00 66.25 76 ASP A CA 1
ATOM 584 C C . ASP A 1 76 ? 8.765 -38.809 -19.454 1.00 66.25 76 ASP A C 1
ATOM 586 O O . ASP A 1 76 ? 9.830 -38.241 -19.704 1.00 66.25 76 ASP A O 1
ATOM 590 N N . PHE A 1 77 ? 8.700 -40.100 -19.145 1.00 54.03 77 PHE A N 1
ATOM 591 C CA . PHE A 1 77 ? 9.833 -41.015 -19.229 1.00 54.03 77 PHE A CA 1
ATOM 592 C C . PHE A 1 77 ? 9.702 -41.787 -20.545 1.00 54.03 77 PHE A C 1
ATOM 594 O O . PHE A 1 77 ? 8.737 -42.532 -20.706 1.00 54.03 77 PHE A O 1
ATOM 601 N N . HIS A 1 78 ? 10.626 -41.552 -21.478 1.00 51.50 78 HIS A N 1
ATOM 602 C CA . HIS A 1 78 ? 10.808 -42.334 -22.706 1.00 51.50 78 HIS A CA 1
ATOM 603 C C . HIS A 1 78 ? 12.133 -43.087 -22.612 1.00 51.50 78 HIS A C 1
ATOM 605 O O . HIS A 1 78 ? 13.080 -42.502 -22.032 1.00 51.50 78 HIS A O 1
#

Nearest PDB structures (foldseek):
  5l6m-assembly2_L-2  TM=3.167E-01  e=4.664E+00  Caulobacter vibrioides CB15

Secondary structure (DSSP, 8-state):
-----EEEEEEEEEETTEEEEEEEEEEE-HHHHHTT-SS-PPP--SSSS-TT---TTTT---S-GGG---SPPPPP--